Protein AF-A0A0Q5ZHN1-F1 (afdb_monomer_lite)

Foldseek 3Di:
DPPPVVVVVVVVVVVVVVVVVVVVVVVVVLVVLLVPFDWQEDQPDPVVVVLVVQLVVCLVLVAKEKEFEEGSVDSQSRLQVCCCVPPVVSVVLDVNFYDYHYHDDDPSHHVVVVCVVVPVVCVPQNPRKIWIGGSNRHTPDIDRCVQQDDDPGGDPVSSVVVSVVRGRDD

Secondary structure (DSSP, 8-state):
--HHHHHHHHHHHHHHHHHHHHHHHHHHHHHHHHHHS-----TTS-HHHHHHHHHHHHHHHT-EEEEEEE-TT-HHHHHHHHHHHH-HHHHHHHHHHEEEEEEE-SSS---HHHHHHTT-THHHH-SSEEEEEPTTS-EEEEEESGGGEETTEE-HHHHHHHHHHTS---

Structure (mmCIF, N/CA/C/O backbone):
data_AF-A0A0Q5ZHN1-F1
#
_entry.id   AF-A0A0Q5ZHN1-F1
#
loop_
_atom_site.group_PDB
_atom_site.id
_atom_site.type_symbol
_atom_site.label_atom_id
_atom_site.label_alt_id
_atom_site.label_comp_id
_atom_site.label_asym_id
_atom_site.label_entity_id
_atom_site.label_seq_id
_atom_site.pdbx_PDB_ins_code
_atom_site.Cartn_x
_atom_site.Cartn_y
_atom_site.Cartn_z
_atom_site.occupancy
_atom_site.B_iso_or_equiv
_atom_site.auth_seq_id
_atom_site.auth_comp_id
_atom_site.auth_asym_id
_atom_site.auth_atom_id
_atom_site.pdbx_PDB_model_num
ATOM 1 N N . MET A 1 1 ? 6.397 -2.728 -60.538 1.00 49.91 1 MET A N 1
ATOM 2 C CA . MET A 1 1 ? 5.665 -2.898 -59.258 1.00 49.91 1 MET A CA 1
ATOM 3 C C . MET A 1 1 ? 6.480 -3.665 -58.192 1.00 49.91 1 MET A C 1
ATOM 5 O O . MET A 1 1 ? 5.899 -4.430 -57.448 1.00 49.91 1 MET A O 1
ATOM 9 N N . LYS A 1 2 ? 7.808 -3.469 -58.061 1.00 54.00 2 LYS A N 1
ATOM 10 C CA . LYS A 1 2 ? 8.637 -4.173 -57.042 1.00 54.00 2 LYS A CA 1
ATOM 11 C C . LYS A 1 2 ? 9.312 -3.259 -56.004 1.00 54.00 2 LYS A C 1
ATOM 13 O O . LYS A 1 2 ? 9.999 -3.748 -55.119 1.00 54.00 2 LYS A O 1
ATOM 18 N N . THR A 1 3 ? 9.136 -1.943 -56.097 1.00 55.78 3 THR A N 1
ATOM 19 C CA . THR A 1 3 ? 9.874 -0.967 -55.274 1.00 55.78 3 THR A CA 1
ATOM 20 C C . THR A 1 3 ? 9.158 -0.571 -53.978 1.00 55.78 3 THR A C 1
ATOM 22 O O . THR A 1 3 ? 9.825 -0.253 -53.004 1.00 55.78 3 THR A O 1
ATOM 25 N N . ALA A 1 4 ? 7.825 -0.660 -53.912 1.00 56.72 4 ALA A N 1
ATOM 26 C CA . ALA A 1 4 ? 7.060 -0.194 -52.748 1.00 56.72 4 ALA A CA 1
ATOM 2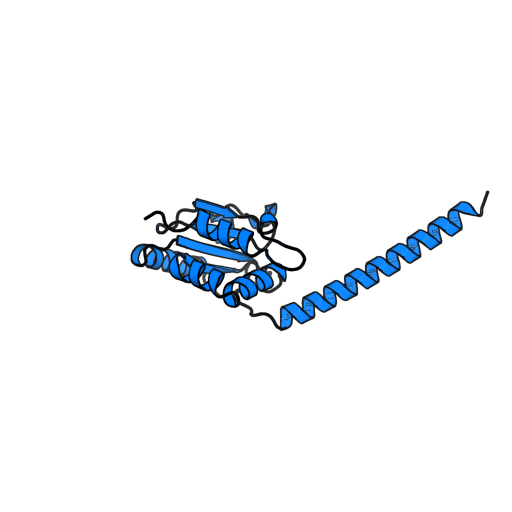7 C C . ALA A 1 4 ? 7.049 -1.172 -51.550 1.00 56.72 4 ALA A C 1
ATOM 29 O O . ALA A 1 4 ? 6.920 -0.738 -50.407 1.00 56.72 4 ALA A O 1
ATOM 30 N N . GLU A 1 5 ? 7.192 -2.483 -51.777 1.00 55.34 5 GLU A N 1
ATOM 31 C CA . GLU A 1 5 ? 7.191 -3.480 -50.691 1.00 55.34 5 GLU A CA 1
ATOM 32 C C . GLU A 1 5 ? 8.522 -3.511 -49.925 1.00 55.34 5 GLU A C 1
ATOM 34 O O . GLU A 1 5 ? 8.517 -3.590 -48.699 1.00 55.34 5 GLU A O 1
ATOM 39 N N . ALA A 1 6 ? 9.656 -3.345 -50.616 1.00 56.62 6 ALA A N 1
ATOM 40 C CA . ALA A 1 6 ? 10.987 -3.390 -50.003 1.00 56.62 6 ALA A CA 1
ATOM 41 C C . ALA A 1 6 ? 11.297 -2.173 -49.105 1.00 56.62 6 ALA A C 1
ATOM 43 O O . ALA A 1 6 ? 11.985 -2.306 -48.092 1.00 56.62 6 ALA A O 1
ATOM 44 N N . GLU A 1 7 ? 10.783 -0.983 -49.439 1.00 59.38 7 GLU A N 1
ATOM 45 C CA . GLU A 1 7 ? 10.939 0.213 -48.593 1.00 59.38 7 GLU A CA 1
ATOM 46 C C . GLU A 1 7 ? 10.048 0.163 -47.347 1.00 59.38 7 GLU A C 1
ATOM 48 O O . GLU A 1 7 ? 10.453 0.596 -46.264 1.00 59.38 7 GLU A O 1
ATOM 53 N N . LYS A 1 8 ? 8.849 -0.419 -47.472 1.00 60.19 8 LYS A N 1
ATOM 54 C CA . LYS A 1 8 ? 7.933 -0.621 -46.346 1.00 60.19 8 LYS A CA 1
ATOM 55 C C . LYS A 1 8 ? 8.489 -1.644 -45.352 1.00 60.19 8 LYS A C 1
ATOM 57 O O . LYS A 1 8 ? 8.408 -1.403 -44.150 1.00 60.19 8 LYS A O 1
ATOM 62 N N . ASP A 1 9 ? 9.105 -2.716 -45.848 1.00 61.78 9 ASP A N 1
ATOM 63 C CA . ASP A 1 9 ? 9.732 -3.762 -45.032 1.00 61.78 9 ASP A CA 1
ATOM 64 C C . ASP A 1 9 ? 10.952 -3.232 -44.252 1.00 61.78 9 ASP A C 1
ATOM 66 O O . ASP A 1 9 ? 11.015 -3.338 -43.027 1.00 61.78 9 ASP A O 1
ATOM 70 N N . LYS A 1 10 ? 11.853 -2.485 -44.913 1.00 62.62 10 LYS A N 1
ATOM 71 C CA . LYS A 1 10 ? 12.972 -1.796 -44.235 1.00 62.62 10 LYS A CA 1
ATOM 72 C C . LYS A 1 10 ? 12.518 -0.765 -43.198 1.00 62.62 10 LYS A C 1
ATOM 74 O O . LYS A 1 10 ? 13.118 -0.670 -42.131 1.00 62.62 10 LYS A O 1
ATOM 79 N N . SER A 1 11 ? 11.470 0.015 -43.480 1.00 61.50 11 SER A N 1
ATOM 80 C CA . SER A 1 11 ? 10.944 1.007 -42.528 1.00 61.50 11 SER A CA 1
ATOM 81 C C . SER A 1 11 ? 10.333 0.354 -41.284 1.00 61.50 11 SER A C 1
ATOM 83 O O . SER A 1 11 ? 10.433 0.909 -40.189 1.00 61.50 11 SER A O 1
ATOM 85 N N . LEU A 1 12 ? 9.695 -0.809 -41.440 1.00 56.97 12 LEU A N 1
ATOM 86 C CA . LEU A 1 12 ? 9.131 -1.574 -40.330 1.00 56.97 12 LEU A CA 1
ATOM 87 C C . LEU A 1 12 ? 10.228 -2.211 -39.474 1.00 56.97 12 LEU A C 1
ATOM 89 O O . LEU A 1 12 ? 10.159 -2.082 -38.256 1.00 56.97 12 LEU A O 1
ATOM 93 N N . LEU A 1 13 ? 11.259 -2.796 -40.089 1.00 60.75 13 LEU A N 1
ATOM 94 C CA . LEU A 1 13 ? 12.418 -3.360 -39.383 1.00 60.75 13 LEU A CA 1
ATOM 95 C C . LEU A 1 13 ? 13.139 -2.294 -38.539 1.00 60.75 13 LEU A C 1
ATOM 97 O O . LEU A 1 13 ? 13.219 -2.434 -37.324 1.00 60.75 13 LEU A O 1
ATOM 101 N N . VAL A 1 14 ? 13.494 -1.145 -39.129 1.00 60.41 14 VAL A N 1
ATOM 102 C CA . VAL A 1 14 ? 14.166 -0.039 -38.410 1.00 60.41 14 VAL A CA 1
ATOM 103 C C . VAL A 1 14 ? 13.308 0.537 -37.269 1.00 60.41 14 VAL A C 1
ATOM 105 O O . VAL A 1 14 ? 13.827 0.979 -36.243 1.00 60.41 14 VAL A O 1
ATOM 108 N N . LYS A 1 15 ? 11.976 0.553 -37.411 1.00 61.72 15 LYS A N 1
ATOM 109 C CA . LYS A 1 15 ? 11.061 0.993 -36.339 1.00 61.72 15 LYS A CA 1
ATOM 110 C C . LYS A 1 15 ? 10.937 -0.032 -35.213 1.00 61.72 15 LYS A C 1
ATOM 112 O O . LYS A 1 15 ? 10.699 0.376 -34.077 1.00 61.72 15 LYS A O 1
ATOM 117 N N . THR A 1 16 ? 11.049 -1.319 -35.520 1.00 63.53 16 THR A N 1
ATOM 118 C CA . THR A 1 16 ? 11.043 -2.400 -34.529 1.00 63.53 16 THR A CA 1
ATOM 119 C C . THR A 1 16 ? 12.353 -2.394 -33.747 1.00 63.53 16 THR A C 1
ATOM 121 O O . THR A 1 16 ? 12.297 -2.289 -32.525 1.00 63.53 16 THR A O 1
ATOM 124 N N . ASP A 1 17 ? 13.498 -2.308 -34.429 1.00 69.81 17 ASP A N 1
ATOM 125 C CA . ASP A 1 17 ? 14.828 -2.261 -33.804 1.00 69.81 17 ASP A CA 1
ATOM 126 C C . ASP A 1 17 ? 14.957 -1.081 -32.824 1.00 69.81 17 ASP A C 1
ATOM 128 O O . ASP A 1 17 ? 15.352 -1.243 -31.669 1.00 69.81 17 ASP A O 1
ATOM 132 N N . ASN A 1 18 ? 14.526 0.118 -33.234 1.00 71.12 18 ASN A N 1
ATOM 133 C CA . ASN A 1 18 ? 14.559 1.300 -32.365 1.00 71.12 18 ASN A CA 1
ATOM 134 C C . ASN A 1 18 ? 13.619 1.176 -31.151 1.00 71.12 18 ASN A C 1
ATOM 136 O O . ASN A 1 18 ? 13.953 1.628 -30.057 1.00 71.12 18 ASN A O 1
ATOM 140 N N . LYS A 1 19 ? 12.443 0.553 -31.310 1.00 70.88 19 LYS A N 1
ATOM 141 C CA . LYS A 1 19 ? 11.511 0.329 -30.192 1.00 70.88 19 LYS A CA 1
ATOM 142 C C . LYS A 1 19 ? 12.031 -0.714 -29.209 1.00 70.88 19 LYS A C 1
ATOM 144 O O . LYS A 1 19 ? 11.786 -0.571 -28.012 1.00 70.88 19 LYS A O 1
ATOM 149 N N . GLU A 1 20 ? 12.708 -1.748 -29.691 1.00 77.19 20 GLU A N 1
ATOM 150 C CA . GLU A 1 20 ? 13.305 -2.786 -28.851 1.00 77.19 20 GLU A CA 1
ATOM 151 C C . GLU A 1 20 ? 14.480 -2.229 -28.040 1.00 77.19 20 GLU A C 1
ATOM 153 O O . GLU A 1 20 ? 14.499 -2.397 -26.818 1.00 77.19 20 GLU A O 1
ATOM 158 N N . LEU A 1 21 ? 15.361 -1.444 -28.671 1.00 70.06 21 LEU A N 1
ATOM 159 C CA . LEU A 1 21 ? 16.455 -0.733 -27.998 1.00 70.06 21 LEU A CA 1
ATOM 160 C C . LEU A 1 21 ? 15.939 0.241 -26.922 1.00 70.06 21 LEU A C 1
ATOM 162 O O . LEU A 1 21 ? 16.431 0.249 -25.790 1.00 70.06 21 LEU A O 1
ATOM 166 N N . ASP A 1 22 ? 14.890 1.012 -27.227 1.00 77.69 22 ASP A N 1
ATOM 167 C CA . ASP A 1 22 ? 14.248 1.916 -26.265 1.00 77.69 22 ASP A CA 1
ATOM 168 C C . ASP A 1 22 ? 13.623 1.165 -25.078 1.00 77.69 22 ASP A C 1
ATOM 170 O O . ASP A 1 22 ? 13.640 1.643 -23.937 1.00 77.69 22 ASP A O 1
ATOM 174 N N . GLN A 1 23 ? 13.028 -0.004 -25.323 1.00 79.50 23 GLN A N 1
ATOM 175 C CA . GLN A 1 23 ? 12.444 -0.834 -24.270 1.00 79.50 23 GLN A CA 1
ATOM 176 C C . GLN A 1 23 ? 13.516 -1.475 -23.392 1.00 79.50 23 GLN A C 1
ATOM 178 O O . GLN A 1 23 ? 13.340 -1.536 -22.173 1.00 79.50 23 GLN A O 1
ATOM 183 N N . GLU A 1 24 ? 14.621 -1.927 -23.976 1.00 82.88 24 GLU A N 1
ATOM 184 C CA . GLU A 1 24 ? 15.743 -2.504 -23.244 1.00 82.88 24 GLU A CA 1
ATOM 185 C C . GLU A 1 24 ? 16.418 -1.461 -22.345 1.00 82.88 24 GLU A C 1
ATOM 187 O O . GLU A 1 24 ? 16.600 -1.699 -21.147 1.00 82.88 24 GLU A O 1
ATOM 192 N N . ALA A 1 25 ? 16.657 -0.253 -22.865 1.00 84.50 25 ALA A N 1
ATOM 193 C CA . ALA A 1 25 ? 17.178 0.864 -22.082 1.00 84.50 25 ALA A CA 1
ATOM 194 C C . ALA A 1 25 ? 16.250 1.232 -20.908 1.00 84.50 25 ALA A C 1
ATOM 196 O O . ALA A 1 25 ? 16.707 1.403 -19.774 1.00 84.50 25 ALA A O 1
ATOM 197 N N . LYS A 1 26 ? 14.928 1.286 -21.137 1.00 83.56 26 LYS A N 1
ATOM 198 C CA . LYS A 1 26 ? 13.933 1.537 -20.076 1.00 83.56 26 LYS A CA 1
ATOM 199 C C . LYS A 1 26 ? 13.904 0.423 -19.028 1.00 83.56 26 LYS A C 1
ATOM 201 O O . LYS A 1 26 ? 13.813 0.720 -17.836 1.00 83.56 26 LYS A O 1
ATOM 206 N N . LYS A 1 27 ? 13.999 -0.846 -19.442 1.00 84.12 27 LYS A N 1
ATOM 207 C CA . LYS A 1 27 ? 14.063 -2.000 -18.527 1.00 84.12 27 LYS A CA 1
ATOM 208 C C . LYS A 1 27 ? 15.319 -1.949 -17.660 1.00 84.12 27 LYS A C 1
ATOM 210 O O . LYS A 1 27 ? 15.210 -2.135 -16.448 1.00 84.12 27 LYS A O 1
ATOM 215 N N . LYS A 1 28 ? 16.477 -1.644 -18.252 1.00 87.88 28 LYS A N 1
ATOM 216 C CA . LYS A 1 28 ? 17.747 -1.494 -17.532 1.00 87.88 28 LYS A CA 1
ATOM 217 C C . LYS A 1 28 ? 17.680 -0.359 -16.510 1.00 87.88 28 LYS A C 1
ATOM 219 O O . LYS A 1 28 ? 17.945 -0.591 -15.333 1.00 87.88 28 LYS A O 1
ATOM 224 N N . ALA A 1 29 ? 17.210 0.820 -16.919 1.00 88.06 29 ALA A N 1
ATOM 225 C CA . ALA A 1 29 ? 17.044 1.959 -16.017 1.00 88.06 29 ALA A CA 1
ATOM 226 C C . ALA A 1 29 ? 16.089 1.643 -14.848 1.00 88.06 29 ALA A C 1
ATOM 228 O O . ALA A 1 29 ? 16.396 1.934 -13.693 1.00 88.06 29 ALA A O 1
ATOM 229 N N . ALA A 1 30 ? 14.959 0.980 -15.118 1.00 87.44 30 ALA A N 1
ATOM 230 C CA . ALA A 1 30 ? 14.029 0.562 -14.070 1.00 87.44 30 ALA A CA 1
ATOM 231 C C . ALA A 1 30 ? 14.629 -0.505 -13.136 1.00 87.44 30 ALA A C 1
ATOM 233 O O . ALA A 1 30 ? 14.299 -0.535 -11.952 1.00 87.44 30 ALA A O 1
ATOM 234 N N . ALA A 1 31 ? 15.489 -1.398 -13.631 1.00 89.06 31 ALA A N 1
ATOM 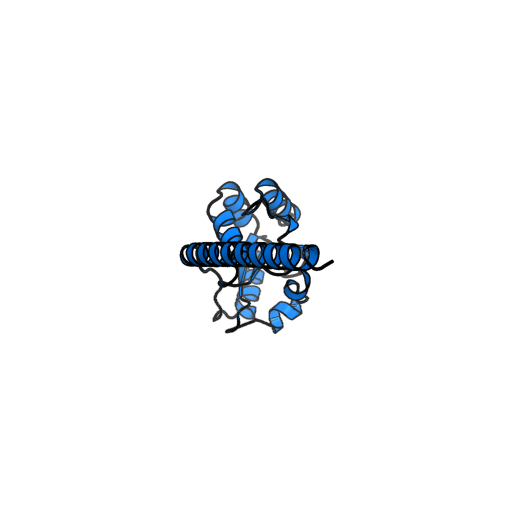235 C CA . ALA A 1 31 ? 16.182 -2.381 -12.800 1.00 89.06 31 ALA A CA 1
ATOM 236 C C . ALA A 1 31 ? 17.204 -1.716 -11.863 1.00 89.06 31 ALA A C 1
ATOM 238 O O . ALA A 1 31 ? 17.208 -2.008 -10.666 1.00 89.06 31 ALA A O 1
ATOM 239 N N . GLU A 1 32 ? 18.004 -0.783 -12.382 1.00 91.38 32 GLU A N 1
ATOM 240 C CA . GLU A 1 32 ? 18.972 -0.004 -11.602 1.00 91.38 32 GLU A CA 1
ATOM 241 C C . GLU A 1 32 ? 18.289 0.866 -10.539 1.00 91.38 32 GLU A C 1
ATOM 243 O O . GLU A 1 32 ? 18.744 0.924 -9.398 1.00 91.38 32 GLU A O 1
ATOM 248 N N . GLU A 1 33 ? 17.169 1.509 -10.880 1.00 93.19 33 GLU A N 1
ATOM 249 C CA . GLU A 1 33 ? 16.355 2.262 -9.922 1.00 93.19 33 GLU A CA 1
ATOM 250 C C . GLU A 1 33 ? 15.788 1.337 -8.840 1.00 93.19 33 GLU A C 1
ATOM 252 O O . GLU A 1 33 ? 15.979 1.587 -7.650 1.00 93.19 33 GLU A O 1
ATOM 257 N N . LYS A 1 34 ? 15.156 0.218 -9.233 1.00 93.88 34 LYS A N 1
ATOM 258 C CA . LYS A 1 34 ? 14.632 -0.772 -8.281 1.00 93.88 34 LYS A CA 1
ATOM 259 C C . LYS A 1 34 ? 15.701 -1.243 -7.303 1.00 93.88 34 LYS A C 1
ATOM 261 O O . LYS A 1 34 ? 15.352 -1.496 -6.156 1.00 93.88 34 LYS A O 1
ATOM 266 N N . ALA A 1 35 ? 16.951 -1.412 -7.734 1.00 91.94 35 ALA A N 1
ATOM 267 C CA . ALA A 1 35 ? 18.043 -1.865 -6.873 1.00 91.94 35 ALA A CA 1
ATOM 268 C C . ALA A 1 35 ? 18.398 -0.858 -5.764 1.00 91.94 35 ALA A C 1
ATOM 270 O O . ALA A 1 35 ? 18.864 -1.268 -4.706 1.00 91.94 35 ALA A O 1
ATOM 271 N N . LYS A 1 36 ? 18.148 0.438 -5.986 1.00 95.25 36 LYS A N 1
ATOM 272 C CA . LYS A 1 36 ? 18.423 1.518 -5.023 1.00 95.25 36 LYS A CA 1
ATOM 273 C C . LYS A 1 36 ? 17.248 1.802 -4.084 1.00 95.25 36 LYS A C 1
ATOM 275 O O . LYS A 1 36 ? 17.442 2.405 -3.034 1.00 95.25 36 LYS A O 1
ATOM 280 N N . LEU A 1 37 ? 16.034 1.408 -4.469 1.00 96.44 37 LEU A N 1
ATOM 281 C CA . LEU A 1 37 ? 14.829 1.645 -3.676 1.00 96.44 37 LEU A CA 1
ATOM 282 C C . LEU A 1 37 ? 14.694 0.636 -2.520 1.00 96.44 37 LEU A C 1
ATOM 284 O O . LEU A 1 37 ? 15.059 -0.534 -2.687 1.00 96.44 37 LEU A O 1
ATOM 288 N N . PRO A 1 38 ? 14.100 1.047 -1.380 1.00 96.31 38 PRO A N 1
ATOM 289 C CA . PRO A 1 38 ? 13.806 0.148 -0.266 1.00 96.31 38 PRO A CA 1
ATOM 290 C C . PRO A 1 38 ? 13.002 -1.080 -0.703 1.00 96.31 38 PRO A C 1
ATOM 292 O O . PRO A 1 38 ? 12.206 -1.005 -1.640 1.00 96.31 38 PRO A O 1
ATOM 295 N N . LYS A 1 39 ? 13.174 -2.201 0.005 1.00 97.31 39 LYS A N 1
ATOM 296 C CA . LYS A 1 39 ? 12.490 -3.476 -0.261 1.00 97.31 39 LYS A CA 1
ATOM 297 C C . LYS A 1 39 ? 11.526 -3.830 0.878 1.00 97.31 39 LYS A C 1
ATOM 299 O O . LYS A 1 39 ? 11.871 -4.655 1.717 1.00 97.31 39 LYS A O 1
ATOM 304 N N . PRO A 1 40 ? 10.352 -3.180 0.961 1.00 97.44 40 PRO A N 1
ATOM 305 C CA . PRO A 1 40 ? 9.485 -3.294 2.131 1.00 97.44 40 PRO A CA 1
ATOM 306 C C . PRO A 1 40 ? 8.658 -4.589 2.170 1.00 97.44 40 PRO A C 1
ATOM 308 O O . PRO A 1 40 ? 8.064 -4.892 3.197 1.00 97.44 40 PRO A O 1
ATOM 311 N N . TYR A 1 41 ? 8.586 -5.344 1.071 1.00 98.25 41 TYR A N 1
ATOM 312 C CA . TYR A 1 41 ? 7.788 -6.568 1.008 1.00 98.25 41 TYR A CA 1
ATOM 313 C C . TYR A 1 41 ? 8.591 -7.754 1.538 1.00 98.25 41 TYR A C 1
ATOM 315 O O . TYR A 1 41 ? 9.619 -8.105 0.955 1.00 98.25 41 TYR A O 1
ATOM 323 N N . ASP A 1 42 ? 8.111 -8.392 2.601 1.00 97.75 42 ASP A N 1
ATOM 324 C CA . ASP A 1 42 ? 8.717 -9.607 3.142 1.00 97.75 42 ASP A CA 1
ATOM 325 C C . ASP A 1 42 ? 7.930 -10.845 2.694 1.00 97.75 42 ASP A C 1
ATOM 327 O O . ASP A 1 42 ? 6.764 -11.028 3.040 1.00 97.75 42 ASP A O 1
ATOM 331 N N . ALA A 1 43 ? 8.572 -11.712 1.909 1.00 97.25 43 ALA A N 1
ATOM 332 C CA . ALA A 1 43 ? 7.977 -12.965 1.452 1.00 97.25 43 ALA A CA 1
ATOM 333 C C . ALA A 1 43 ? 7.902 -14.035 2.556 1.00 97.25 43 ALA A C 1
ATOM 335 O O . ALA A 1 43 ? 7.135 -14.988 2.424 1.00 97.25 43 ALA A O 1
ATOM 336 N N . LYS A 1 44 ? 8.679 -13.888 3.637 1.00 97.75 44 LYS A N 1
ATOM 337 C CA . LYS A 1 44 ? 8.712 -14.816 4.778 1.00 97.75 44 LYS A CA 1
ATOM 338 C C . LYS A 1 44 ? 7.737 -14.429 5.890 1.00 97.75 44 LYS A C 1
ATOM 340 O O . LYS A 1 44 ? 7.555 -15.214 6.818 1.00 97.75 44 LYS A O 1
ATOM 345 N N . ALA A 1 45 ? 7.136 -13.243 5.807 1.00 97.06 45 ALA A N 1
ATOM 346 C CA . ALA A 1 45 ? 6.161 -12.778 6.778 1.00 97.06 45 ALA A CA 1
ATOM 347 C C . ALA A 1 45 ? 4.896 -13.649 6.769 1.00 97.06 45 ALA A C 1
ATOM 349 O O . ALA A 1 45 ? 4.416 -14.083 5.718 1.00 97.06 45 ALA A O 1
ATOM 350 N N . ASP A 1 46 ? 4.331 -13.859 7.956 1.00 98.12 46 ASP A N 1
ATOM 351 C CA . ASP A 1 46 ? 3.014 -14.465 8.120 1.00 98.12 46 ASP A CA 1
ATOM 352 C C . ASP A 1 46 ? 1.957 -13.368 7.970 1.00 98.12 46 ASP A C 1
ATOM 354 O O . ASP A 1 46 ? 1.565 -12.704 8.933 1.00 98.12 46 ASP A O 1
ATOM 358 N N . ALA A 1 47 ? 1.519 -13.159 6.728 1.00 98.06 47 ALA A N 1
ATOM 359 C CA . ALA A 1 47 ? 0.600 -12.079 6.402 1.00 98.06 47 ALA A CA 1
ATOM 360 C C . ALA A 1 47 ? -0.743 -12.182 7.133 1.00 98.06 47 ALA A C 1
ATOM 362 O O . ALA A 1 47 ? -1.352 -11.157 7.439 1.00 98.06 47 ALA A O 1
ATOM 363 N N . GLU A 1 48 ? -1.214 -13.394 7.441 1.00 97.62 48 GLU A N 1
ATOM 364 C CA . GLU A 1 48 ? -2.443 -13.556 8.211 1.00 97.62 48 GLU A CA 1
ATOM 365 C C . GLU A 1 48 ? -2.255 -13.024 9.626 1.00 97.62 48 GLU A C 1
ATOM 367 O O . GLU A 1 48 ? -3.013 -12.161 10.079 1.00 97.62 48 GLU A O 1
ATOM 372 N N . LYS A 1 49 ? -1.211 -13.502 10.304 1.00 98.44 49 LYS A N 1
ATOM 373 C CA . LYS A 1 49 ? -0.899 -13.110 11.675 1.00 98.44 49 LYS A CA 1
ATOM 374 C C . LYS A 1 49 ? -0.601 -11.619 11.789 1.00 98.44 49 LYS A C 1
ATOM 376 O O . LYS A 1 49 ? -1.109 -10.968 12.704 1.00 98.44 49 LYS A O 1
ATOM 381 N N . ASP A 1 50 ? 0.168 -11.062 10.860 1.00 98.44 50 ASP A N 1
ATOM 382 C CA . ASP A 1 50 ? 0.501 -9.638 10.845 1.00 98.44 50 ASP A CA 1
ATOM 383 C C . ASP A 1 50 ? -0.748 -8.775 10.698 1.00 98.44 50 ASP A C 1
ATOM 385 O O . ASP A 1 50 ? -0.953 -7.843 11.478 1.00 98.44 50 ASP A O 1
ATOM 389 N N . ILE A 1 51 ? -1.635 -9.116 9.760 1.00 98.44 51 ILE A N 1
ATOM 390 C CA . ILE A 1 51 ? -2.886 -8.382 9.566 1.00 98.44 51 ILE A CA 1
ATOM 391 C C . ILE A 1 51 ? -3.781 -8.489 10.807 1.00 98.44 51 ILE A C 1
ATOM 393 O O . ILE A 1 51 ? -4.363 -7.486 11.217 1.00 98.44 51 ILE A O 1
ATOM 397 N N . GLN A 1 52 ? -3.871 -9.654 11.458 1.00 98.38 52 GLN A N 1
ATOM 398 C CA . GLN A 1 52 ? -4.632 -9.786 12.709 1.00 98.38 52 GLN A CA 1
ATOM 399 C C . GLN A 1 52 ? -4.059 -8.905 13.829 1.00 98.38 52 GLN A C 1
ATOM 401 O O . GLN A 1 52 ? -4.808 -8.223 14.535 1.00 98.38 52 GLN A O 1
ATOM 406 N N . ASN A 1 53 ? -2.731 -8.848 13.956 1.00 98.62 53 ASN A N 1
ATOM 407 C CA . ASN A 1 53 ? -2.062 -7.967 14.913 1.00 98.62 53 ASN A CA 1
ATOM 408 C C . ASN A 1 53 ? -2.327 -6.487 14.600 1.00 98.62 53 ASN A C 1
ATOM 410 O O . ASN A 1 53 ? -2.588 -5.695 15.511 1.00 98.62 53 ASN A O 1
ATOM 414 N N . LEU A 1 54 ? -2.311 -6.113 13.318 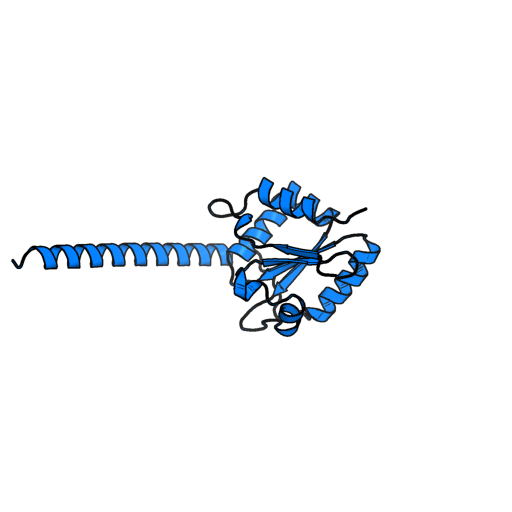1.00 98.44 54 LEU A N 1
ATOM 415 C CA . LEU A 1 54 ? -2.643 -4.763 12.874 1.00 98.44 54 LEU A CA 1
ATOM 416 C C . LEU A 1 54 ? -4.090 -4.404 13.191 1.00 98.44 54 LEU A C 1
ATOM 418 O O . LEU A 1 54 ? -4.319 -3.305 13.674 1.00 98.44 54 LEU A O 1
ATOM 422 N N . ILE A 1 55 ? -5.049 -5.315 13.017 1.00 98.44 55 ILE A N 1
ATOM 423 C CA . ILE A 1 55 ? -6.453 -5.092 13.402 1.00 98.44 55 ILE A CA 1
ATOM 424 C C . ILE A 1 55 ? -6.569 -4.846 14.908 1.00 98.44 55 ILE A C 1
ATOM 426 O O . ILE A 1 55 ? -7.236 -3.905 15.338 1.00 98.44 55 ILE A O 1
ATOM 430 N N . ALA A 1 56 ? -5.882 -5.638 15.733 1.00 98.31 56 ALA A N 1
ATOM 431 C CA . ALA A 1 56 ? -5.882 -5.427 17.179 1.00 98.31 56 ALA A CA 1
ATOM 432 C C . ALA A 1 56 ? -5.282 -4.062 17.575 1.00 98.31 56 ALA A C 1
ATOM 434 O O . ALA A 1 56 ? -5.782 -3.409 18.495 1.00 98.31 56 ALA A O 1
ATOM 435 N N . LYS A 1 57 ? -4.229 -3.615 16.880 1.00 98.31 57 LYS A N 1
ATOM 436 C CA . LYS A 1 57 ? -3.596 -2.303 17.086 1.00 98.31 57 LYS A CA 1
ATOM 437 C C . LYS A 1 57 ? -4.471 -1.154 16.567 1.00 98.31 57 LYS A C 1
ATOM 439 O O . LYS A 1 57 ? -4.630 -0.155 17.261 1.00 98.31 57 LYS A O 1
ATOM 444 N N . ALA A 1 58 ? -5.099 -1.329 15.408 1.00 97.81 58 ALA A N 1
ATOM 445 C CA . ALA A 1 58 ? -5.963 -0.360 14.741 1.00 97.81 58 ALA A CA 1
ATOM 446 C C . ALA A 1 58 ? -7.128 0.070 15.638 1.00 97.81 58 ALA A C 1
ATOM 448 O O . ALA A 1 58 ? -7.362 1.265 15.807 1.00 97.81 58 ALA A O 1
ATOM 449 N N . LYS A 1 59 ? -7.779 -0.890 16.312 1.00 95.88 59 LYS A N 1
ATOM 450 C CA . LYS A 1 59 ? -8.842 -0.614 17.297 1.00 95.88 59 LYS A CA 1
ATOM 451 C C . LYS A 1 59 ? -8.374 0.262 18.459 1.00 95.88 59 LYS A C 1
ATOM 453 O O . LYS A 1 59 ? -9.121 1.120 18.914 1.00 95.88 59 LYS A O 1
ATOM 458 N N . LYS A 1 60 ? -7.153 0.037 18.955 1.00 97.00 60 LYS A N 1
ATOM 459 C CA . LYS A 1 60 ? -6.588 0.792 20.088 1.00 97.00 60 LYS A CA 1
ATOM 460 C C . LYS A 1 60 ? -6.185 2.204 19.676 1.00 97.00 60 LYS A C 1
ATOM 462 O O . LYS A 1 60 ? -6.436 3.148 20.416 1.00 97.00 60 LYS A O 1
ATOM 467 N N . GLU A 1 61 ? -5.583 2.339 18.497 1.00 96.88 61 GLU A N 1
ATOM 468 C CA . GLU A 1 61 ? -5.111 3.625 17.969 1.00 96.88 61 GLU A CA 1
ATOM 469 C C . GLU A 1 61 ? -6.190 4.420 17.228 1.00 96.88 61 GLU A C 1
ATOM 471 O O . GLU A 1 61 ? -5.942 5.564 16.861 1.00 96.88 61 GLU A O 1
ATOM 476 N N . LYS A 1 62 ? -7.380 3.838 17.019 1.00 96.69 62 LYS A N 1
ATOM 477 C CA . LYS A 1 62 ? -8.469 4.414 16.213 1.00 96.69 62 LYS A CA 1
ATOM 478 C C . LYS A 1 62 ? -8.013 4.777 14.795 1.00 96.69 62 LYS A C 1
ATOM 480 O O . LYS A 1 62 ? -8.392 5.809 14.246 1.00 96.69 62 LYS A O 1
ATOM 485 N N . LYS A 1 63 ? -7.171 3.919 14.216 1.00 98.25 63 LYS A N 1
ATOM 486 C CA . LYS A 1 63 ? -6.618 4.062 12.864 1.00 98.25 63 LYS A CA 1
ATOM 487 C C . LYS A 1 63 ? -7.219 3.030 11.925 1.00 98.25 63 LYS A C 1
ATOM 489 O O . LYS A 1 63 ? -7.582 1.937 12.348 1.00 98.25 63 LYS A O 1
ATOM 494 N N . ASN A 1 64 ? -7.277 3.362 10.644 1.00 98.62 64 ASN A N 1
ATOM 495 C CA . ASN A 1 64 ? -7.602 2.405 9.593 1.00 98.62 64 ASN A CA 1
ATOM 496 C C . ASN A 1 64 ? -6.328 1.649 9.198 1.00 98.62 64 ASN A C 1
ATOM 498 O O . ASN A 1 64 ? -5.230 2.000 9.624 1.00 98.62 64 ASN A O 1
ATOM 502 N N . ILE A 1 65 ? -6.445 0.603 8.388 1.00 98.75 65 ILE A N 1
ATOM 503 C CA . ILE A 1 65 ? -5.286 -0.149 7.897 1.00 98.75 65 ILE A CA 1
ATOM 504 C C . ILE A 1 65 ? -5.161 0.093 6.400 1.00 98.75 65 ILE A C 1
ATOM 506 O O . ILE A 1 65 ? -6.110 -0.125 5.650 1.00 98.75 65 ILE A O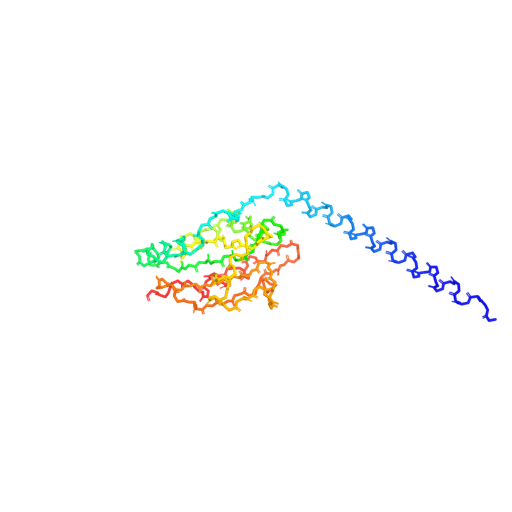 1
ATOM 510 N N . MET A 1 66 ? -3.983 0.539 5.975 1.00 98.75 66 MET A N 1
ATOM 511 C CA . MET A 1 66 ? -3.620 0.682 4.572 1.00 98.75 66 MET A CA 1
ATOM 512 C C . MET A 1 66 ? -2.743 -0.499 4.174 1.00 98.75 66 MET A C 1
ATOM 514 O O . MET A 1 66 ? -1.594 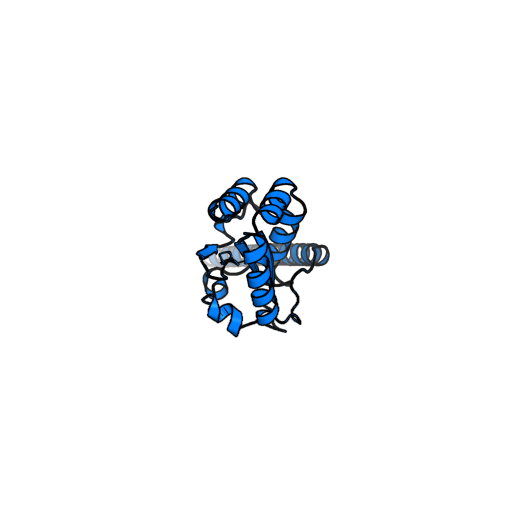-0.588 4.602 1.00 98.75 66 MET A O 1
ATOM 518 N N . ILE A 1 67 ? -3.271 -1.397 3.350 1.00 98.81 67 ILE A N 1
ATOM 519 C CA . ILE A 1 67 ? -2.495 -2.489 2.771 1.00 98.81 67 ILE A CA 1
ATOM 520 C C . ILE A 1 67 ? -2.077 -2.075 1.365 1.00 98.81 67 ILE A C 1
ATOM 522 O O . ILE A 1 67 ? -2.916 -1.949 0.476 1.00 98.81 67 ILE A O 1
ATOM 526 N N . GLN A 1 68 ? -0.777 -1.906 1.151 1.00 98.69 68 GLN A N 1
ATOM 527 C CA . GLN A 1 68 ? -0.192 -1.830 -0.178 1.00 98.69 68 GLN A CA 1
ATOM 528 C C . GLN A 1 68 ? 0.160 -3.248 -0.625 1.00 98.69 68 GLN A C 1
ATOM 530 O O . GLN A 1 68 ? 1.124 -3.841 -0.142 1.00 98.69 68 GLN A O 1
ATOM 535 N N . ALA A 1 69 ? -0.629 -3.800 -1.539 1.00 98.62 69 ALA A N 1
ATOM 536 C CA . ALA A 1 69 ? -0.396 -5.128 -2.072 1.00 98.62 69 ALA A CA 1
ATOM 537 C C . ALA A 1 69 ? 0.491 -5.047 -3.321 1.00 98.62 69 ALA A C 1
ATOM 539 O O . ALA A 1 69 ? 0.273 -4.204 -4.195 1.00 98.62 69 ALA A O 1
ATOM 540 N N . GLY A 1 70 ? 1.511 -5.899 -3.399 1.00 98.31 70 GLY A N 1
ATOM 541 C CA . GLY A 1 70 ? 2.512 -5.852 -4.464 1.00 98.31 70 GLY A CA 1
ATOM 542 C C . GLY A 1 70 ? 3.758 -6.653 -4.111 1.00 98.31 70 GLY A C 1
ATOM 543 O O . GLY A 1 70 ? 3.694 -7.590 -3.329 1.00 98.31 70 GLY A O 1
ATOM 544 N N . GLY A 1 71 ? 4.912 -6.296 -4.671 1.00 98.00 71 GLY A N 1
ATOM 545 C CA . GLY A 1 71 ? 6.153 -7.003 -4.360 1.00 98.00 71 GLY A CA 1
ATOM 546 C C . GLY A 1 71 ? 7.413 -6.231 -4.725 1.00 98.00 71 GLY A C 1
ATOM 547 O O . GLY A 1 71 ? 7.382 -5.258 -5.479 1.00 98.00 71 GLY A O 1
ATOM 548 N N . ASN A 1 72 ? 8.561 -6.706 -4.236 1.00 98.00 72 ASN A N 1
ATOM 549 C CA . ASN A 1 72 ? 9.869 -6.067 -4.455 1.00 98.00 72 ASN A CA 1
ATOM 550 C C . ASN A 1 72 ? 10.334 -6.039 -5.927 1.00 98.00 72 ASN A C 1
ATOM 552 O O . ASN A 1 72 ? 11.285 -5.325 -6.268 1.00 98.00 72 ASN A O 1
ATOM 556 N N . TRP A 1 73 ? 9.679 -6.812 -6.797 1.00 96.56 73 TRP A N 1
ATOM 557 C CA . TRP A 1 73 ? 9.909 -6.866 -8.244 1.00 96.56 73 TRP A CA 1
ATOM 558 C C . TRP A 1 73 ? 9.201 -5.733 -9.012 1.00 96.56 73 TRP A C 1
ATOM 560 O O . TRP A 1 73 ? 9.597 -5.410 -10.139 1.00 96.56 73 TRP A O 1
ATOM 570 N N . CYS A 1 74 ? 8.195 -5.107 -8.399 1.00 96.56 74 CYS A N 1
ATOM 571 C CA . CYS A 1 74 ? 7.321 -4.097 -8.986 1.00 96.56 74 CYS A CA 1
ATOM 572 C C . CYS A 1 74 ? 7.880 -2.682 -8.754 1.00 96.56 74 CYS A C 1
ATOM 574 O O . CYS A 1 74 ? 7.872 -2.171 -7.635 1.00 96.56 74 CYS A O 1
ATOM 576 N N . ILE A 1 75 ? 8.359 -2.017 -9.816 1.00 96.75 75 ILE A N 1
ATOM 577 C CA . ILE A 1 75 ? 8.955 -0.671 -9.706 1.00 96.75 75 ILE A CA 1
ATOM 578 C C . ILE A 1 75 ? 7.948 0.362 -9.185 1.00 96.75 75 ILE A C 1
ATOM 580 O O . ILE A 1 75 ? 8.285 1.147 -8.305 1.00 96.75 75 ILE A O 1
ATOM 584 N N . TRP A 1 76 ? 6.702 0.320 -9.657 1.00 97.88 76 TRP A N 1
ATOM 585 C CA . TRP A 1 76 ? 5.641 1.233 -9.227 1.00 97.88 76 TRP A CA 1
ATOM 586 C C . TRP A 1 76 ? 5.300 1.084 -7.743 1.00 97.88 76 TRP A C 1
ATOM 588 O O . TRP A 1 76 ? 5.033 2.079 -7.069 1.00 97.88 76 TRP A O 1
ATOM 598 N N . CYS A 1 77 ? 5.402 -0.133 -7.210 1.00 98.25 77 CYS A N 1
ATOM 599 C CA . CYS A 1 77 ? 5.223 -0.427 -5.796 1.00 98.25 77 CYS A CA 1
ATOM 600 C C . CYS A 1 77 ? 6.317 0.242 -4.954 1.00 98.25 77 CYS A C 1
ATOM 602 O O . CYS A 1 77 ? 6.029 0.882 -3.941 1.00 98.25 77 CYS A O 1
ATOM 604 N N . LEU A 1 78 ? 7.573 0.129 -5.398 1.00 98.38 78 LEU A N 1
ATOM 605 C CA . LEU A 1 78 ? 8.712 0.731 -4.708 1.00 98.38 78 LEU A CA 1
ATOM 606 C C . LEU A 1 78 ? 8.711 2.258 -4.821 1.00 98.38 78 LEU A C 1
ATOM 608 O O . LEU A 1 78 ? 8.989 2.934 -3.834 1.00 98.38 78 LEU A O 1
ATOM 612 N N . ARG A 1 79 ? 8.334 2.799 -5.986 1.00 97.94 79 ARG A N 1
ATOM 613 C CA . ARG A 1 79 ? 8.153 4.241 -6.191 1.00 97.94 79 ARG A CA 1
ATOM 614 C C . ARG A 1 79 ? 7.084 4.809 -5.271 1.00 97.94 79 ARG A C 1
ATOM 616 O O . ARG A 1 79 ? 7.337 5.831 -4.649 1.00 97.94 79 ARG A O 1
ATOM 623 N N . PHE A 1 80 ? 5.931 4.147 -5.143 1.00 98.56 80 PHE A N 1
ATOM 624 C CA . PHE A 1 80 ? 4.867 4.619 -4.251 1.00 98.56 80 PHE A CA 1
ATOM 625 C C . PHE A 1 80 ? 5.344 4.650 -2.804 1.00 98.56 80 PHE A C 1
ATOM 627 O O . PHE A 1 80 ? 5.186 5.654 -2.116 1.00 98.56 80 PHE A O 1
ATOM 634 N N . ASN A 1 81 ? 5.983 3.561 -2.364 1.00 98.31 81 ASN A N 1
ATOM 635 C CA . ASN A 1 81 ? 6.521 3.478 -1.015 1.00 98.31 81 ASN A CA 1
ATOM 636 C C . ASN A 1 81 ? 7.534 4.599 -0.758 1.00 98.31 81 ASN A C 1
ATOM 638 O O . ASN A 1 81 ? 7.386 5.341 0.205 1.00 98.31 81 ASN A O 1
ATOM 642 N N . GLN A 1 82 ? 8.528 4.757 -1.636 1.00 98.00 82 GLN A N 1
ATOM 643 C CA . GLN A 1 82 ? 9.518 5.825 -1.522 1.00 98.00 82 GLN A CA 1
ATOM 644 C C . GLN A 1 82 ? 8.844 7.197 -1.466 1.00 98.00 82 GLN A C 1
ATOM 646 O O . GLN A 1 82 ? 9.147 7.983 -0.577 1.00 98.00 82 GLN A O 1
ATOM 651 N N . TYR A 1 83 ? 7.901 7.454 -2.372 1.00 98.19 83 TYR A N 1
ATOM 652 C CA . TYR A 1 83 ? 7.191 8.722 -2.463 1.00 98.19 83 TYR A CA 1
ATOM 653 C C . TYR A 1 83 ? 6.483 9.073 -1.152 1.00 98.19 83 TYR A C 1
ATOM 655 O O . TYR A 1 83 ? 6.737 10.131 -0.586 1.00 98.19 83 TYR A O 1
ATOM 663 N N . VAL A 1 84 ? 5.693 8.149 -0.596 1.00 98.19 84 VAL A N 1
ATOM 664 C CA . VAL A 1 84 ? 5.023 8.358 0.698 1.00 98.19 84 VAL A CA 1
ATOM 665 C C . VAL A 1 84 ? 6.030 8.562 1.832 1.00 98.19 84 VAL A C 1
ATOM 667 O O . VAL A 1 84 ? 5.828 9.443 2.662 1.00 98.19 84 VAL A O 1
ATOM 670 N N . GLN A 1 85 ? 7.120 7.788 1.873 1.00 97.62 85 GLN A N 1
ATOM 671 C CA . GLN A 1 85 ? 8.109 7.877 2.955 1.00 97.62 85 GLN A CA 1
ATOM 672 C C . GLN A 1 85 ? 8.956 9.156 2.902 1.00 97.62 85 GLN A C 1
ATOM 674 O O . GLN A 1 85 ? 9.379 9.640 3.950 1.00 97.62 85 GLN A O 1
ATOM 679 N N . THR A 1 86 ? 9.210 9.713 1.714 1.00 97.62 86 THR A N 1
ATOM 680 C CA . THR A 1 86 ? 10.064 10.904 1.551 1.00 97.62 86 THR A CA 1
ATOM 681 C C . THR A 1 86 ? 9.315 12.211 1.347 1.00 97.62 86 THR A C 1
ATOM 683 O O . THR A 1 86 ? 9.944 13.264 1.345 1.00 97.62 86 THR A O 1
ATOM 686 N N . THR A 1 87 ? 7.992 12.179 1.192 1.00 98.44 87 THR A N 1
ATOM 687 C CA . THR A 1 87 ? 7.164 13.384 1.101 1.00 98.44 87 THR A CA 1
ATOM 688 C C . THR A 1 87 ? 6.532 13.672 2.468 1.00 98.44 87 THR A C 1
ATOM 690 O O . THR A 1 87 ? 5.599 12.965 2.856 1.00 98.44 87 THR A O 1
ATOM 693 N N . PRO A 1 88 ? 6.989 14.700 3.217 1.00 98.31 88 PRO A N 1
ATOM 694 C CA . PRO A 1 88 ? 6.605 14.895 4.620 1.00 98.31 88 PRO A CA 1
ATOM 695 C C . PRO A 1 88 ? 5.098 14.997 4.863 1.00 98.31 88 PRO A C 1
ATOM 697 O O . PRO A 1 88 ? 4.591 14.445 5.836 1.00 98.31 88 PRO A O 1
ATOM 700 N N . GLU A 1 89 ? 4.365 15.659 3.968 1.00 97.81 89 GLU A N 1
ATOM 701 C CA . GLU A 1 89 ? 2.911 15.794 4.084 1.00 97.81 89 GLU A CA 1
ATOM 702 C C . GLU A 1 89 ? 2.166 14.465 3.904 1.00 97.81 89 GLU A C 1
ATOM 704 O O . GLU A 1 89 ? 1.224 14.191 4.647 1.00 97.81 89 GLU A O 1
ATOM 709 N N . LEU A 1 90 ? 2.617 13.604 2.984 1.00 98.50 90 LEU A N 1
ATOM 710 C CA . LEU A 1 90 ? 2.056 12.264 2.800 1.00 98.50 90 LEU A CA 1
ATOM 711 C C . LEU A 1 90 ? 2.410 11.363 3.975 1.00 98.50 90 LEU A C 1
ATOM 713 O O . LEU A 1 90 ? 1.543 10.652 4.483 1.00 98.50 90 LEU A O 1
ATOM 717 N N . LYS A 1 91 ? 3.664 11.432 4.432 1.00 98.38 91 LYS A N 1
ATOM 718 C CA . LYS A 1 91 ? 4.135 10.660 5.576 1.00 98.38 91 LYS A CA 1
ATOM 719 C C . LYS A 1 91 ? 3.341 10.998 6.837 1.00 98.38 91 LYS A C 1
ATOM 721 O O . LYS A 1 91 ? 2.856 10.105 7.522 1.00 98.38 91 LYS A O 1
ATOM 726 N N . LYS A 1 92 ? 3.152 12.288 7.119 1.00 98.25 92 LYS A N 1
ATOM 727 C CA . LYS A 1 92 ? 2.352 12.724 8.265 1.00 98.25 92 LYS A CA 1
ATOM 728 C C . LYS A 1 92 ? 0.906 12.238 8.144 1.00 98.25 92 LYS A C 1
ATOM 730 O O . LYS A 1 92 ? 0.359 11.691 9.095 1.00 98.25 92 LYS A O 1
ATOM 735 N N . LEU A 1 93 ? 0.300 12.400 6.966 1.00 97.88 93 LEU A N 1
ATOM 736 C CA . LEU A 1 93 ? -1.079 11.980 6.726 1.00 97.88 93 LEU A CA 1
ATOM 737 C C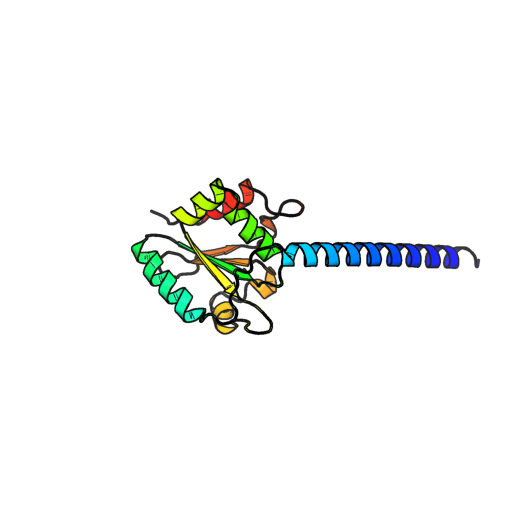 . LEU A 1 93 ? -1.267 10.473 6.944 1.00 97.88 93 LEU A C 1
ATOM 739 O O . LEU A 1 93 ? -2.257 10.074 7.559 1.00 97.88 93 LEU A O 1
ATOM 743 N N . ILE A 1 94 ? -0.331 9.644 6.471 1.00 97.56 94 ILE A N 1
ATOM 744 C CA . ILE A 1 94 ? -0.422 8.196 6.651 1.00 97.56 94 ILE A CA 1
ATOM 745 C C . ILE A 1 94 ? -0.159 7.784 8.106 1.00 97.56 94 ILE A C 1
ATOM 747 O O . ILE A 1 94 ? -0.954 7.022 8.651 1.00 97.56 94 ILE A O 1
ATOM 751 N N . ASP A 1 95 ? 0.869 8.335 8.760 1.00 98.06 95 ASP A N 1
ATOM 752 C CA . ASP A 1 95 ? 1.243 7.991 10.141 1.00 98.06 95 ASP A CA 1
ATOM 753 C C . ASP A 1 95 ? 0.127 8.344 11.145 1.00 98.06 95 ASP A C 1
ATOM 755 O O . ASP A 1 95 ? -0.121 7.596 12.099 1.00 98.06 95 ASP A O 1
ATOM 759 N N . ASP A 1 96 ? -0.568 9.464 10.921 1.00 97.88 96 ASP A N 1
ATOM 760 C CA . ASP A 1 96 ? -1.637 9.952 11.798 1.00 97.88 96 ASP A CA 1
ATOM 761 C C . ASP A 1 96 ? -2.922 9.116 11.688 1.00 97.88 96 ASP A C 1
ATOM 763 O O . ASP A 1 96 ? -3.647 8.967 12.670 1.00 97.88 96 ASP A O 1
ATOM 767 N N . ASN A 1 97 ? -3.222 8.568 10.505 1.00 98.31 97 ASN A N 1
ATOM 768 C CA . ASN A 1 97 ? -4.551 8.022 10.200 1.00 98.31 97 ASN A CA 1
ATOM 769 C C . ASN A 1 97 ? -4.565 6.512 9.939 1.00 98.31 97 ASN A C 1
ATOM 771 O O . ASN A 1 97 ? -5.628 5.888 10.024 1.00 98.31 97 ASN A O 1
ATOM 775 N N . TYR A 1 98 ? -3.414 5.919 9.621 1.00 98.62 98 TYR A N 1
ATOM 776 C CA . TYR A 1 98 ? -3.335 4.538 9.169 1.00 98.62 98 TYR A CA 1
ATOM 777 C C . TYR A 1 98 ? -2.241 3.744 9.874 1.00 98.62 98 TYR A C 1
ATOM 779 O O . TYR A 1 98 ? -1.184 4.252 10.238 1.00 98.62 98 TYR A O 1
ATOM 787 N N . LEU A 1 99 ? -2.483 2.444 10.001 1.00 98.56 99 LEU A N 1
ATOM 788 C CA . LEU A 1 99 ? -1.429 1.452 10.126 1.00 98.56 99 LEU A CA 1
ATOM 789 C C . LEU A 1 99 ? -1.119 0.908 8.732 1.00 98.56 99 LEU A C 1
ATOM 791 O O . LEU A 1 99 ? -2.008 0.401 8.050 1.00 98.56 99 LEU A O 1
ATOM 795 N N . TYR A 1 100 ? 0.128 1.047 8.297 1.00 98.12 100 TYR A N 1
ATOM 796 C CA . TYR A 1 100 ? 0.545 0.694 6.943 1.00 98.12 100 TYR A CA 1
ATOM 797 C C . TYR A 1 100 ? 1.141 -0.714 6.887 1.00 98.12 100 TYR A C 1
ATOM 799 O O . TYR A 1 100 ? 1.940 -1.077 7.750 1.00 98.12 100 TYR A O 1
ATOM 807 N N . TYR A 1 101 ? 0.787 -1.488 5.864 1.00 98.69 101 TYR A N 1
ATOM 808 C CA . TYR A 1 101 ? 1.275 -2.850 5.662 1.00 98.69 101 TYR A CA 1
ATOM 809 C C . TYR A 1 101 ? 1.592 -3.133 4.196 1.00 98.69 101 TYR A C 1
ATOM 811 O O . TYR A 1 101 ? 0.820 -2.782 3.304 1.00 98.69 101 TYR A O 1
ATOM 819 N N . HIS A 1 102 ? 2.705 -3.819 3.946 1.00 98.75 102 HIS A N 1
ATOM 820 C CA . HIS A 1 102 ? 3.116 -4.259 2.614 1.00 98.75 102 HIS A CA 1
ATOM 821 C C . HIS A 1 102 ? 2.808 -5.744 2.446 1.00 98.75 102 HIS A C 1
ATOM 823 O O . HIS A 1 102 ? 3.557 -6.601 2.909 1.00 98.75 102 HIS A O 1
ATOM 829 N N . LEU A 1 103 ? 1.706 -6.059 1.766 1.00 98.62 103 LEU A N 1
ATOM 830 C CA . LEU A 1 103 ? 1.319 -7.444 1.500 1.00 98.62 103 LEU A CA 1
ATOM 831 C C . LEU A 1 103 ? 2.096 -7.972 0.290 1.00 98.62 103 LEU A C 1
ATOM 833 O O . LEU A 1 103 ? 1.869 -7.528 -0.839 1.00 98.62 103 LEU A O 1
ATOM 837 N N . ASN A 1 104 ? 3.008 -8.917 0.533 1.00 98.62 104 ASN A N 1
ATOM 838 C CA . ASN A 1 104 ? 3.847 -9.498 -0.510 1.00 98.62 104 ASN A CA 1
ATOM 839 C C . ASN A 1 104 ? 3.057 -10.421 -1.449 1.00 98.62 104 ASN A C 1
ATOM 841 O O . ASN A 1 104 ? 2.376 -11.345 -1.014 1.00 98.62 104 ASN A O 1
ATOM 845 N N . TRP A 1 105 ? 3.251 -10.217 -2.742 1.00 97.94 105 TRP A N 1
ATOM 846 C CA . TRP A 1 105 ? 2.975 -11.152 -3.815 1.00 97.94 105 TRP A CA 1
ATOM 847 C C . TRP A 1 105 ? 4.272 -11.354 -4.587 1.00 97.94 105 TRP A C 1
ATOM 849 O O . TRP A 1 105 ? 4.769 -10.422 -5.219 1.00 97.94 105 TRP A O 1
ATOM 859 N N . SER A 1 106 ? 4.847 -12.549 -4.553 1.00 96.81 106 SER A N 1
ATOM 860 C CA . SER A 1 106 ? 6.057 -12.895 -5.303 1.00 96.81 106 SER A CA 1
ATOM 861 C C . SER A 1 106 ? 6.044 -14.374 -5.698 1.00 96.81 106 SER A C 1
ATOM 863 O O . SER A 1 106 ? 5.220 -15.127 -5.180 1.00 96.81 106 SER A O 1
ATOM 865 N N . PRO A 1 107 ? 6.944 -14.824 -6.595 1.00 96.12 107 PRO A N 1
ATOM 866 C CA . PRO A 1 107 ? 7.105 -16.251 -6.874 1.00 96.12 107 PRO A CA 1
ATOM 867 C C . PRO A 1 107 ? 7.372 -17.093 -5.617 1.00 96.12 107 PRO A C 1
ATOM 869 O O . PRO A 1 107 ? 6.861 -18.204 -5.528 1.00 96.12 107 PRO A O 1
ATOM 872 N N . ASP A 1 108 ? 8.109 -16.545 -4.644 1.00 96.12 108 ASP A N 1
ATOM 873 C CA . ASP A 1 108 ? 8.454 -17.239 -3.395 1.00 96.12 108 ASP A CA 1
ATOM 874 C C . ASP A 1 108 ? 7.256 -17.383 -2.449 1.00 96.12 108 ASP A C 1
ATOM 876 O O . ASP A 1 108 ? 7.110 -18.395 -1.769 1.00 96.12 108 ASP A O 1
ATOM 880 N N . ASN A 1 109 ? 6.398 -16.361 -2.387 1.00 97.00 109 ASN A N 1
ATOM 881 C CA . ASN A 1 109 ? 5.170 -16.392 -1.605 1.00 97.00 109 ASN A CA 1
ATOM 882 C C . ASN A 1 109 ? 4.146 -15.417 -2.189 1.00 97.00 109 ASN A C 1
ATOM 884 O O . ASN A 1 109 ? 4.305 -14.197 -2.130 1.00 97.00 109 ASN A O 1
ATOM 888 N N . LYS A 1 110 ? 3.054 -15.954 -2.724 1.00 95.00 110 LYS A N 1
ATOM 889 C CA . LYS A 1 110 ? 1.967 -15.152 -3.293 1.00 95.00 110 LYS A CA 1
ATOM 890 C C . LYS A 1 110 ? 0.923 -14.724 -2.263 1.00 95.00 110 LYS A C 1
ATOM 892 O O . LYS A 1 110 ? 0.085 -13.897 -2.582 1.00 95.00 110 LYS A O 1
ATOM 897 N N . ASN A 1 111 ? 0.931 -15.277 -1.049 1.00 97.94 111 ASN A N 1
ATOM 898 C CA . ASN A 1 111 ? -0.118 -15.048 -0.049 1.00 97.94 111 ASN A CA 1
ATOM 899 C C . ASN A 1 111 ? -1.546 -15.275 -0.603 1.00 97.94 111 ASN A C 1
ATOM 901 O O . ASN A 1 111 ? -2.476 -14.547 -0.256 1.00 97.94 111 ASN A O 1
ATOM 905 N N . GLU A 1 112 ? -1.740 -16.286 -1.462 1.00 97.06 112 GLU A N 1
ATOM 906 C CA . GLU A 1 112 ? -2.966 -16.478 -2.264 1.00 97.06 112 GLU A CA 1
ATOM 907 C C . GLU A 1 112 ? -4.250 -16.473 -1.424 1.00 97.06 112 GLU A C 1
ATOM 909 O O . GLU A 1 112 ? -5.228 -15.831 -1.791 1.00 97.06 112 GLU A O 1
ATOM 914 N N . LYS A 1 113 ? -4.237 -17.119 -0.249 1.00 97.44 113 LYS A N 1
ATOM 915 C CA . LYS A 1 113 ? -5.388 -17.135 0.673 1.00 97.44 113 LYS A CA 1
ATOM 916 C C . LYS A 1 113 ? -5.761 -15.735 1.173 1.00 97.44 113 LYS A C 1
ATOM 918 O O . LYS A 1 113 ? -6.942 -15.413 1.287 1.00 97.44 113 LYS A O 1
ATOM 923 N N . ILE A 1 114 ? -4.762 -14.900 1.459 1.00 98.00 114 ILE A N 1
ATOM 924 C CA . ILE A 1 114 ? -4.964 -13.531 1.947 1.00 98.00 114 ILE A CA 1
ATOM 925 C C . ILE A 1 114 ? -5.451 -12.630 0.818 1.00 98.00 114 ILE A C 1
ATOM 927 O O . ILE A 1 114 ? -6.387 -11.863 1.018 1.00 98.00 114 ILE A O 1
ATOM 931 N N . PHE A 1 115 ? -4.888 -12.763 -0.382 1.00 98.00 115 PHE A N 1
ATOM 932 C CA . PHE A 1 115 ? -5.398 -12.053 -1.554 1.00 98.00 115 PHE A CA 1
ATOM 933 C C . PHE A 1 115 ? -6.841 -12.446 -1.883 1.00 98.00 115 PHE A C 1
ATOM 935 O O . PHE A 1 115 ? -7.666 -11.561 -2.120 1.00 98.00 115 PHE A O 1
ATOM 942 N N . ALA A 1 116 ? -7.177 -13.737 -1.798 1.00 97.88 116 ALA A N 1
ATOM 943 C CA . ALA A 1 116 ? -8.526 -14.231 -2.064 1.00 97.88 116 ALA A CA 1
ATOM 944 C C . ALA A 1 116 ? -9.546 -13.647 -1.079 1.00 97.88 116 ALA A C 1
ATOM 946 O O . ALA A 1 116 ? -10.632 -13.239 -1.491 1.00 97.88 116 ALA A O 1
ATOM 947 N N . LYS A 1 117 ? -9.172 -13.512 0.202 1.00 97.56 117 LYS A N 1
ATOM 948 C CA . LYS A 1 117 ? -9.996 -12.856 1.230 1.00 97.56 117 LYS A CA 1
ATOM 949 C C . LYS A 1 117 ? -10.376 -11.416 0.865 1.00 97.56 117 LYS A C 1
ATOM 951 O O . LYS A 1 117 ? -11.446 -10.964 1.262 1.00 97.56 117 LYS A O 1
ATOM 956 N N . TYR A 1 118 ? -9.531 -10.719 0.106 1.00 97.50 118 TYR A N 1
ATOM 957 C CA . TYR A 1 118 ? -9.767 -9.343 -0.344 1.00 97.50 118 TYR A CA 1
ATOM 958 C C . TYR A 1 118 ? -10.184 -9.237 -1.819 1.00 97.50 118 TYR A C 1
ATOM 960 O O . TYR A 1 118 ? -10.182 -8.144 -2.389 1.00 97.50 118 TYR A O 1
ATOM 968 N N . GLY A 1 119 ? -10.554 -10.362 -2.440 1.00 97.06 119 GLY A N 1
ATOM 969 C CA . GLY A 1 119 ? -11.112 -10.411 -3.791 1.00 97.06 119 GLY A CA 1
ATOM 970 C C . GLY A 1 119 ? -10.090 -10.407 -4.930 1.00 97.06 119 GLY A C 1
ATOM 971 O O . GLY A 1 119 ? -10.462 -10.048 -6.045 1.00 97.06 119 GLY A O 1
ATOM 972 N N . ASN A 1 120 ? -8.831 -10.785 -4.671 1.00 97.19 120 ASN A N 1
ATOM 973 C CA . ASN A 1 120 ? -7.738 -10.842 -5.657 1.00 97.19 120 ASN A CA 1
ATOM 974 C C . ASN A 1 120 ? -7.633 -9.583 -6.537 1.00 97.19 120 ASN A C 1
ATOM 976 O O . ASN A 1 120 ? -7.667 -9.662 -7.767 1.00 97.19 120 ASN A O 1
ATOM 980 N N . PRO A 1 121 ? -7.510 -8.386 -5.941 1.00 96.12 121 PRO A N 1
ATOM 981 C CA . PRO A 1 121 ? -7.630 -7.150 -6.705 1.00 96.12 121 PRO A CA 1
ATOM 982 C C . PRO A 1 121 ? -6.490 -6.955 -7.723 1.00 96.12 121 PRO A C 1
ATOM 984 O O . PRO A 1 121 ? -6.692 -6.294 -8.742 1.00 96.12 121 PRO A O 1
ATOM 987 N N . GLY A 1 122 ? -5.328 -7.580 -7.495 1.00 94.50 122 GLY A N 1
ATOM 988 C CA . GLY A 1 122 ? -4.183 -7.542 -8.409 1.00 94.50 122 GLY A CA 1
ATOM 989 C C . GLY A 1 122 ? -4.446 -8.181 -9.775 1.00 94.50 122 GLY A C 1
ATOM 990 O O . GLY A 1 122 ? -3.876 -7.729 -10.764 1.00 94.50 122 GLY A O 1
ATOM 991 N N . ASP A 1 123 ? -5.360 -9.153 -9.864 1.00 94.88 123 ASP A N 1
ATOM 992 C CA . ASP A 1 123 ? -5.688 -9.831 -11.129 1.00 94.88 123 ASP A CA 1
ATOM 993 C C . ASP A 1 123 ? -6.370 -8.889 -12.132 1.00 94.88 123 ASP A C 1
ATOM 995 O O . ASP A 1 123 ? -6.278 -9.084 -13.343 1.00 94.88 123 ASP A O 1
ATOM 999 N N . LYS A 1 124 ? -7.070 -7.864 -11.626 1.00 94.75 124 LYS A N 1
ATOM 1000 C CA . LYS A 1 124 ? -7.827 -6.902 -12.439 1.00 94.75 124 LYS A CA 1
ATOM 1001 C C . LYS A 1 124 ? -7.130 -5.553 -12.558 1.00 94.75 124 LYS A C 1
ATOM 1003 O O . LYS A 1 124 ? -7.193 -4.938 -13.616 1.00 94.75 124 LYS A O 1
ATOM 1008 N N . LEU A 1 125 ? -6.521 -5.086 -11.469 1.00 96.00 125 LEU A N 1
ATOM 1009 C CA . LEU A 1 125 ? -5.973 -3.729 -11.361 1.00 96.00 125 LEU A CA 1
ATOM 1010 C C . LEU A 1 125 ? -4.448 -3.691 -11.526 1.00 96.00 125 LEU A C 1
ATOM 1012 O O . LEU A 1 125 ? -3.876 -2.629 -11.741 1.00 96.00 125 LEU A O 1
ATOM 1016 N N . GLY A 1 126 ? -3.777 -4.840 -11.450 1.00 96.06 126 GLY A N 1
ATOM 1017 C CA . GLY A 1 126 ? -2.322 -4.896 -11.402 1.00 96.06 126 GLY A CA 1
ATOM 1018 C C . GLY A 1 126 ? -1.762 -4.477 -10.041 1.00 96.06 126 GLY A C 1
ATOM 1019 O O . GLY A 1 126 ? -2.468 -4.447 -9.033 1.00 96.06 126 GLY A O 1
ATOM 1020 N N . TYR A 1 127 ? -0.454 -4.212 -10.007 1.00 97.56 127 TYR A N 1
ATOM 1021 C CA . TYR A 1 127 ? 0.277 -3.870 -8.788 1.00 97.56 127 TYR A CA 1
ATOM 1022 C C . TYR A 1 127 ? 1.072 -2.559 -8.955 1.00 97.56 127 TYR A C 1
ATOM 1024 O O . TYR A 1 127 ? 1.720 -2.380 -9.990 1.00 97.56 127 TYR A O 1
ATOM 1032 N N . PRO A 1 128 ? 1.133 -1.698 -7.920 1.00 98.06 128 PRO A N 1
ATOM 1033 C CA . PRO A 1 128 ? 0.513 -1.894 -6.613 1.00 98.06 128 PRO A CA 1
ATOM 1034 C C . PRO A 1 128 ? -1.009 -1.750 -6.672 1.00 98.06 128 PRO A C 1
ATOM 1036 O O . PRO A 1 128 ? -1.550 -1.039 -7.502 1.00 98.06 128 PRO A O 1
ATOM 1039 N N . VAL A 1 129 ? -1.696 -2.405 -5.748 1.00 98.31 129 VAL A N 1
ATOM 1040 C CA . VAL A 1 129 ? -3.118 -2.162 -5.503 1.00 98.31 129 VAL A CA 1
ATOM 1041 C C . VAL A 1 129 ? -3.310 -1.966 -4.015 1.00 98.31 129 VAL A C 1
ATOM 1043 O O . VAL A 1 129 ? -2.665 -2.646 -3.211 1.00 98.31 129 VAL A O 1
ATOM 1046 N N . PHE A 1 130 ? -4.152 -1.011 -3.630 1.00 98.69 130 PHE A N 1
ATOM 1047 C CA . PHE A 1 130 ? -4.339 -0.695 -2.219 1.00 98.69 130 PHE A CA 1
ATOM 1048 C C . PHE A 1 130 ? -5.659 -1.247 -1.714 1.00 98.69 130 PHE A C 1
ATOM 1050 O O . PHE A 1 130 ? -6.690 -1.143 -2.375 1.00 98.69 130 PHE A O 1
ATOM 1057 N N . ILE A 1 131 ? -5.626 -1.822 -0.521 1.00 98.75 131 ILE A N 1
ATOM 1058 C CA . ILE A 1 131 ? -6.801 -2.322 0.182 1.00 98.75 131 ILE A CA 1
ATOM 1059 C C . ILE A 1 131 ? -6.877 -1.547 1.490 1.00 98.75 131 ILE A C 1
ATOM 1061 O O . ILE A 1 131 ? -5.926 -1.550 2.272 1.00 98.75 131 ILE A O 1
ATOM 1065 N N . VAL A 1 132 ? -8.001 -0.877 1.725 1.00 98.75 132 VAL A N 1
ATOM 1066 C CA . VAL A 1 132 ? -8.232 -0.147 2.971 1.00 98.75 132 VAL A CA 1
ATOM 1067 C C . VAL A 1 132 ? -9.170 -0.955 3.845 1.00 98.75 132 VAL A C 1
ATOM 1069 O O . VAL A 1 132 ? -10.288 -1.281 3.431 1.00 98.75 132 VAL A O 1
ATOM 1072 N N . LEU A 1 133 ? -8.721 -1.258 5.059 1.00 98.69 133 LEU A N 1
ATOM 1073 C CA . LEU A 1 133 ? -9.562 -1.828 6.102 1.00 98.69 133 LEU A CA 1
ATOM 1074 C C . LEU A 1 133 ? -9.922 -0.744 7.116 1.00 98.69 133 LEU A C 1
ATOM 1076 O O . LEU A 1 133 ? -9.092 0.106 7.443 1.00 98.69 133 LEU A O 1
ATOM 1080 N N . ASP A 1 134 ? -11.140 -0.786 7.644 1.00 98.12 134 ASP A N 1
ATOM 1081 C CA . ASP A 1 134 ? -11.477 -0.002 8.826 1.00 98.12 134 ASP A CA 1
ATOM 1082 C C . ASP A 1 134 ? -10.739 -0.526 10.074 1.00 98.12 134 ASP A C 1
ATOM 1084 O O . ASP A 1 134 ? -10.108 -1.588 10.060 1.00 98.12 134 ASP A O 1
ATOM 1088 N N . GLN A 1 135 ? -10.851 0.201 11.187 1.00 96.44 135 GLN A N 1
ATOM 1089 C CA . GLN A 1 135 ? -10.268 -0.204 12.471 1.00 96.44 135 GLN A CA 1
ATOM 1090 C C . GLN A 1 135 ? -10.718 -1.592 12.967 1.00 96.44 135 GLN A C 1
ATOM 1092 O O . GLN A 1 135 ? -10.066 -2.176 13.826 1.00 96.44 135 GLN A O 1
ATOM 1097 N N . ASN A 1 136 ? -11.819 -2.144 12.445 1.00 96.06 136 ASN A N 1
ATOM 1098 C CA . ASN A 1 136 ? -12.319 -3.471 12.796 1.00 96.06 136 ASN A CA 1
ATOM 1099 C C . ASN A 1 136 ? -11.812 -4.581 11.867 1.00 96.06 136 ASN A C 1
ATOM 1101 O O . ASN A 1 136 ? -12.117 -5.749 12.111 1.00 96.06 136 ASN A O 1
ATOM 1105 N N . GLY A 1 137 ? -11.029 -4.237 10.842 1.00 97.00 137 GLY A N 1
ATOM 1106 C CA . GLY A 1 137 ? -10.525 -5.171 9.842 1.00 97.00 137 GLY A CA 1
ATOM 1107 C C . GLY A 1 137 ? -11.500 -5.445 8.700 1.00 97.00 137 GLY A C 1
ATOM 1108 O O . GLY A 1 137 ? -11.262 -6.360 7.912 1.00 97.00 137 GLY A O 1
ATOM 1109 N N . LYS A 1 138 ? -12.594 -4.682 8.583 1.00 97.88 138 LYS A N 1
ATOM 1110 C CA . LYS A 1 138 ? -13.508 -4.786 7.444 1.00 97.88 138 LYS A CA 1
ATOM 1111 C C . LYS A 1 138 ? -12.914 -4.032 6.261 1.00 97.88 138 LYS A C 1
ATOM 1113 O O . LYS A 1 138 ? -12.616 -2.848 6.376 1.00 97.88 138 LYS A O 1
ATOM 1118 N N . GLN A 1 139 ? -12.809 -4.685 5.108 1.00 98.31 139 GLN A N 1
ATOM 1119 C CA . GLN A 1 139 ? -12.458 -4.009 3.861 1.00 98.31 139 GLN A CA 1
ATOM 1120 C C . GLN A 1 139 ? -13.534 -2.979 3.504 1.00 98.31 139 GLN A C 1
ATOM 1122 O O . GLN A 1 139 ? -14.704 -3.321 3.330 1.00 98.31 139 GLN A O 1
ATOM 1127 N N . ILE A 1 140 ? -13.124 -1.716 3.417 1.00 98.38 140 ILE A N 1
ATOM 1128 C CA . ILE A 1 140 ? -13.995 -0.583 3.085 1.00 98.38 140 ILE A CA 1
ATOM 1129 C C . ILE A 1 140 ? -13.699 -0.002 1.707 1.00 98.38 140 ILE A C 1
ATOM 1131 O O . ILE A 1 140 ? -14.562 0.676 1.155 1.00 98.38 140 ILE A O 1
ATOM 1135 N N . HIS A 1 141 ? -12.516 -0.273 1.146 1.00 98.38 141 HIS A N 1
ATOM 1136 C CA . HIS A 1 141 ? -12.148 0.202 -0.184 1.00 98.38 141 HIS A CA 1
ATOM 1137 C C . HIS A 1 141 ? -11.045 -0.635 -0.831 1.00 98.38 141 HIS A C 1
ATOM 1139 O O . HIS A 1 141 ? -10.181 -1.187 -0.146 1.00 98.38 141 HIS A O 1
ATOM 1145 N N . THR A 1 142 ? -11.045 -0.650 -2.162 1.00 98.44 142 THR A N 1
ATOM 1146 C CA . THR A 1 142 ? -9.930 -1.104 -2.994 1.00 98.44 142 THR A CA 1
ATOM 1147 C C . THR A 1 142 ? -9.608 -0.012 -4.000 1.00 98.44 142 THR A C 1
ATOM 1149 O O . THR A 1 142 ? -10.485 0.437 -4.733 1.00 98.44 142 THR A O 1
ATOM 1152 N N . GLN A 1 143 ? -8.348 0.406 -4.038 1.00 98.31 143 GLN A N 1
ATOM 1153 C CA . GLN A 1 143 ? -7.878 1.510 -4.861 1.00 98.31 143 GLN A CA 1
ATOM 1154 C C . GLN A 1 143 ? -6.923 1.006 -5.941 1.00 98.31 143 GLN A C 1
ATOM 1156 O O . GLN A 1 143 ? -5.865 0.456 -5.632 1.00 98.31 143 GLN A O 1
ATOM 1161 N N . ASP A 1 144 ? -7.288 1.263 -7.195 1.00 97.56 144 ASP A N 1
ATOM 1162 C CA . ASP A 1 144 ? -6.388 1.176 -8.346 1.00 97.56 144 ASP A CA 1
ATOM 1163 C C . ASP A 1 144 ? -5.254 2.206 -8.199 1.00 97.56 144 ASP A C 1
ATOM 1165 O O . ASP A 1 144 ? -5.523 3.370 -7.877 1.00 97.56 144 ASP A O 1
ATOM 1169 N N . SER A 1 145 ? -3.998 1.803 -8.408 1.00 96.75 145 SER A N 1
ATOM 1170 C CA . SER A 1 145 ? -2.867 2.732 -8.368 1.00 96.75 145 SER A CA 1
ATOM 1171 C C . SER A 1 145 ? -2.794 3.638 -9.585 1.00 96.75 145 SER A C 1
ATOM 1173 O O . SER A 1 145 ? -2.308 4.758 -9.442 1.00 96.75 145 SER A O 1
ATOM 1175 N N . ALA A 1 146 ? -3.292 3.202 -10.746 1.00 97.12 146 ALA A N 1
ATOM 1176 C CA . ALA A 1 146 ? -3.137 3.927 -12.005 1.00 97.12 146 ALA A CA 1
ATOM 1177 C C . ALA A 1 146 ? -3.748 5.333 -11.934 1.00 97.12 146 ALA A C 1
ATOM 1179 O O . ALA A 1 146 ? -3.196 6.300 -12.458 1.00 97.12 146 ALA A O 1
ATOM 1180 N N . VAL A 1 147 ? -4.854 5.495 -11.200 1.00 97.69 147 VAL A N 1
ATOM 1181 C CA . VAL A 1 147 ? -5.495 6.808 -11.018 1.00 97.69 147 VAL A CA 1
ATOM 1182 C C . VAL A 1 147 ? -4.690 7.765 -10.131 1.00 97.69 147 VAL A C 1
ATOM 1184 O O . VAL A 1 147 ? -4.977 8.961 -10.126 1.00 97.69 147 VAL A O 1
ATOM 1187 N N . LEU A 1 148 ? -3.689 7.270 -9.394 1.00 98.12 148 LEU A N 1
ATOM 1188 C CA . LEU A 1 148 ? -2.799 8.061 -8.536 1.00 98.12 148 LEU A CA 1
ATOM 1189 C C . LEU A 1 148 ? -1.512 8.486 -9.257 1.00 98.12 148 LEU A C 1
ATOM 1191 O O . LEU A 1 148 ? -0.794 9.363 -8.768 1.00 98.12 148 LEU A O 1
ATOM 1195 N N . GLU A 1 149 ? -1.207 7.864 -10.393 1.00 97.44 149 GLU A N 1
ATOM 1196 C CA . GLU A 1 149 ? 0.027 8.088 -11.142 1.00 97.44 149 GLU A CA 1
ATOM 1197 C C . GLU A 1 149 ? 0.063 9.482 -11.784 1.00 97.44 149 GLU A C 1
ATOM 1199 O O . GLU A 1 149 ? -0.962 10.069 -12.154 1.00 97.44 149 GLU A O 1
ATOM 1204 N N . ASP A 1 150 ? 1.271 10.026 -11.902 1.00 96.31 150 ASP A N 1
ATOM 1205 C CA . ASP A 1 150 ? 1.567 11.261 -12.621 1.00 96.31 150 ASP A CA 1
ATOM 1206 C C . ASP A 1 150 ? 2.970 11.176 -13.246 1.00 96.31 150 ASP A C 1
ATOM 1208 O O . ASP A 1 150 ? 3.990 11.036 -12.560 1.00 96.31 150 ASP A O 1
ATOM 1212 N N . GLY A 1 151 ? 3.024 11.188 -14.579 1.00 93.38 151 GLY A N 1
ATOM 1213 C CA . GLY A 1 151 ? 4.253 11.013 -15.348 1.00 93.38 151 GLY A CA 1
ATOM 1214 C C . GLY A 1 151 ? 4.992 9.709 -15.017 1.00 93.38 151 GLY A C 1
ATOM 1215 O O . GLY A 1 151 ? 4.557 8.618 -15.372 1.00 93.38 151 GLY A O 1
ATOM 1216 N N . LYS A 1 152 ? 6.167 9.825 -14.384 1.00 91.06 152 LYS A N 1
ATOM 1217 C CA . LYS A 1 152 ? 7.020 8.680 -13.999 1.00 91.06 152 LYS A CA 1
ATOM 1218 C C . LYS A 1 152 ? 6.846 8.257 -12.532 1.00 91.06 152 LYS A C 1
ATOM 1220 O O . LYS A 1 152 ? 7.583 7.386 -12.069 1.00 91.06 152 LYS A O 1
ATOM 1225 N N . GLY A 1 153 ? 5.919 8.878 -11.805 1.00 95.19 153 GLY A N 1
ATOM 1226 C CA . GLY A 1 153 ? 5.698 8.666 -10.378 1.00 95.19 153 GLY A CA 1
ATOM 1227 C C . GLY A 1 153 ? 4.231 8.850 -10.005 1.00 95.19 153 GLY A C 1
ATOM 1228 O O . GLY A 1 153 ? 3.346 8.432 -10.744 1.00 95.19 153 GLY A O 1
ATOM 1229 N N . TYR A 1 154 ? 3.982 9.459 -8.850 1.00 98.00 154 TYR A N 1
ATOM 1230 C CA . TYR A 1 154 ? 2.640 9.674 -8.314 1.00 98.00 154 TYR A CA 1
ATOM 1231 C C . TYR A 1 154 ? 2.382 11.159 -8.082 1.00 98.00 154 TYR A C 1
ATOM 1233 O O . TYR A 1 154 ? 3.300 11.909 -7.749 1.00 98.00 154 TYR A O 1
ATOM 1241 N N . GLY A 1 155 ? 1.127 11.569 -8.259 1.00 98.25 155 GLY A N 1
ATOM 1242 C CA . GLY A 1 155 ? 0.703 12.953 -8.078 1.00 98.25 155 GLY A CA 1
ATOM 1243 C C . GLY A 1 155 ? 0.345 13.249 -6.625 1.00 98.25 155 GLY A C 1
ATOM 1244 O O . GLY A 1 155 ? -0.478 12.550 -6.033 1.00 98.25 155 GLY A O 1
ATOM 1245 N N . LEU A 1 156 ? 0.910 14.320 -6.068 1.00 98.12 156 LEU A N 1
ATOM 1246 C CA . LEU A 1 156 ? 0.750 14.690 -4.658 1.00 98.12 156 LEU A CA 1
ATOM 1247 C C . LEU A 1 156 ? -0.717 14.808 -4.239 1.00 98.12 156 LEU A C 1
ATOM 1249 O O . LEU A 1 156 ? -1.169 14.128 -3.318 1.00 98.12 156 LEU A O 1
ATOM 1253 N N . GLU A 1 157 ? -1.474 15.633 -4.959 1.00 98.25 157 GLU A N 1
ATOM 1254 C CA . GLU A 1 157 ? -2.878 15.891 -4.646 1.00 98.25 157 GLU A CA 1
ATOM 1255 C C . GLU A 1 157 ? -3.743 14.645 -4.843 1.00 98.25 157 GLU A C 1
ATOM 1257 O O . GLU A 1 157 ? -4.598 14.363 -4.011 1.00 98.25 157 GLU A O 1
ATOM 1262 N N . LYS A 1 158 ? -3.456 13.815 -5.855 1.00 98.50 158 LYS A N 1
ATOM 1263 C CA . LYS A 1 158 ? -4.168 12.546 -6.074 1.00 98.50 158 LYS A CA 1
ATOM 1264 C C . LYS A 1 158 ? -4.004 11.600 -4.881 1.00 98.50 158 LYS A C 1
ATOM 1266 O O . LYS A 1 158 ? -4.987 11.054 -4.378 1.00 98.50 158 LYS A O 1
ATOM 1271 N N . VAL A 1 159 ? -2.770 11.440 -4.396 1.00 98.56 159 VAL A N 1
ATOM 1272 C CA . VAL A 1 159 ? -2.470 10.584 -3.238 1.00 98.56 159 VAL A CA 1
ATOM 1273 C C . VAL A 1 159 ? -3.065 11.167 -1.952 1.00 98.56 159 VAL A C 1
ATOM 1275 O O . VAL A 1 159 ? -3.643 10.425 -1.157 1.00 98.56 159 VAL A O 1
ATOM 1278 N N . LYS A 1 160 ? -3.014 12.491 -1.756 1.00 98.31 160 LYS A N 1
ATOM 1279 C CA . LYS A 1 160 ? -3.658 13.152 -0.607 1.00 98.31 160 LYS A CA 1
ATOM 1280 C C . LYS A 1 160 ? -5.160 12.981 -0.614 1.00 98.31 160 LYS A C 1
ATOM 1282 O O . LYS A 1 160 ? -5.722 12.690 0.439 1.00 98.31 160 LYS A O 1
ATOM 1287 N N . THR A 1 161 ? -5.816 13.170 -1.756 1.00 98.44 161 THR A N 1
ATOM 1288 C CA . THR A 1 161 ? -7.258 12.948 -1.884 1.00 98.44 161 THR A CA 1
ATOM 1289 C C . THR A 1 161 ? -7.588 11.516 -1.495 1.00 98.44 161 THR A C 1
ATOM 1291 O O . THR A 1 161 ? -8.418 11.319 -0.613 1.00 98.44 161 THR A O 1
ATOM 1294 N N . PHE A 1 162 ? -6.869 10.533 -2.044 1.00 98.50 162 PHE A N 1
ATOM 1295 C CA . PHE A 1 162 ? -7.050 9.128 -1.688 1.00 98.50 162 PHE A CA 1
ATOM 1296 C C . PHE A 1 162 ? -6.923 8.881 -0.174 1.00 98.50 162 PHE A C 1
ATOM 1298 O O . PHE A 1 162 ? -7.841 8.339 0.443 1.00 98.50 162 PHE A O 1
ATOM 1305 N N . PHE A 1 163 ? -5.830 9.322 0.450 1.00 98.38 163 PHE A N 1
ATOM 1306 C CA . PHE A 1 163 ? -5.622 9.135 1.888 1.00 98.38 163 PHE A CA 1
ATOM 1307 C C . PHE A 1 163 ? -6.632 9.903 2.751 1.00 98.38 163 PHE A C 1
ATOM 1309 O O . PHE A 1 163 ? -6.993 9.430 3.827 1.00 98.38 163 PHE A O 1
ATOM 1316 N N . ASN A 1 164 ? -7.133 11.056 2.311 1.00 98.19 164 ASN A N 1
ATOM 1317 C CA . ASN A 1 164 ? -8.157 11.794 3.052 1.00 98.19 164 ASN A CA 1
ATOM 1318 C C . ASN A 1 164 ? -9.550 11.167 2.934 1.00 98.19 164 ASN A C 1
ATOM 1320 O O . ASN A 1 164 ? -10.301 11.203 3.907 1.00 98.19 164 ASN A O 1
ATOM 1324 N N . SER A 1 165 ? -9.897 10.580 1.785 1.00 97.88 165 SER A N 1
ATOM 1325 C CA . SER A 1 165 ? -11.207 9.954 1.559 1.00 97.88 165 SER A CA 1
ATOM 1326 C C . SER A 1 165 ? -11.476 8.767 2.483 1.00 97.88 165 SER A C 1
ATOM 1328 O O . SER A 1 165 ? -12.631 8.502 2.813 1.00 97.88 165 SER A O 1
ATOM 1330 N N . TRP A 1 166 ? -10.422 8.071 2.915 1.00 97.75 166 TRP A N 1
ATOM 1331 C CA . TRP A 1 166 ? -10.537 6.808 3.649 1.00 97.75 166 TRP A CA 1
ATOM 1332 C C . TRP A 1 166 ? -9.923 6.829 5.047 1.00 97.75 166 TRP A C 1
ATOM 1334 O O . TRP A 1 166 ? -9.711 5.770 5.644 1.00 97.75 166 TRP A O 1
ATOM 1344 N N . LYS A 1 167 ? -9.643 8.020 5.586 1.00 96.50 167 LYS A N 1
ATOM 1345 C CA . LYS A 1 167 ? -9.180 8.154 6.969 1.00 96.50 167 LYS A CA 1
ATOM 1346 C C . LYS A 1 167 ? -10.265 7.670 7.949 1.00 96.50 167 LYS A C 1
ATOM 1348 O O . LYS A 1 167 ? -11.442 7.616 7.572 1.00 96.50 167 LYS A O 1
ATOM 1353 N N . PRO A 1 168 ? -9.911 7.318 9.196 1.00 94.94 168 PRO A N 1
ATOM 1354 C CA . PRO A 1 168 ? -10.886 6.917 10.204 1.00 94.94 168 PRO A CA 1
ATOM 1355 C C . PRO A 1 168 ? -12.015 7.941 10.325 1.00 94.94 168 PRO A C 1
ATOM 1357 O O . PRO A 1 168 ? -11.768 9.143 10.443 1.00 94.94 168 PRO A O 1
ATOM 1360 N N . LYS A 1 169 ? -13.261 7.464 10.290 1.00 83.50 169 LYS A N 1
ATOM 1361 C CA . LYS A 1 169 ? -14.416 8.294 10.635 1.00 83.50 169 LYS A CA 1
ATOM 1362 C C . LYS A 1 169 ? -14.428 8.410 12.157 1.00 83.50 169 LYS A C 1
ATOM 1364 O O . LYS A 1 169 ? -14.536 7.388 12.832 1.00 83.50 169 LYS A O 1
ATOM 1369 N N . SER A 1 170 ? -14.192 9.624 12.651 1.00 60.00 170 SER A N 1
ATOM 1370 C CA . SER A 1 170 ? -14.227 9.958 14.079 1.00 60.00 170 SER A CA 1
ATOM 1371 C C . SER A 1 170 ? -15.615 9.757 14.671 1.00 60.00 170 SER A C 1
ATOM 1373 O O . SER A 1 170 ? -16.597 9.980 13.928 1.00 60.00 170 SER A O 1
#

Sequence (170 aa):
MKTAEAEKDKSLLVKTDNKELDQEAKKKAAAEEKAKLPKPYDAKADAEKDIQNLIAKAKKEKKNIMIQAGGNWCIWCLRFNQYVQTTPELKKLIDDNYLYYHLNWSPDNKNEKIFAKYGNPGDKLGYPVFIVLDQNGKQIHTQDSAVLEDGKGYGLEKVKTFFNSWKPKS

pLDDT: mean 91.97, std 12.44, range [49.91, 98.81]

Radius of gyration: 20.38 Å; chains: 1; bounding box: 33×33×79 Å